Protein AF-A0A3R7A9D8-F1 (afdb_monomer_lite)

Radius of gyration: 16.67 Å; chains: 1; bounding box: 40×31×36 Å

Secondary structure (DSSP, 8-state):
----------SS-HHHHHHHHHHHHHHHHHHT-BTTBEEEEEEEEEEE-TTSTT-SB-TTT-PBPPSSEEEEEEEEEE-TTTS-HHHHT-

Sequence (90 aa):
MLIHEFRVPVHMTVEEFQVAQLYMVVDASEKNTKDGEGVEILKNEPYDNTNGQVGDISAISNVKIPRNKGQYTLKHYHVKSHIPSYVSAM

Organism: Aphanomyces astaci (NCBI:txid112090)

Structure (mmCIF, N/CA/C/O backbone):
data_AF-A0A3R7A9D8-F1
#
_entry.id   AF-A0A3R7A9D8-F1
#
loop_
_atom_site.group_PDB
_atom_site.id
_atom_site.type_symbol
_atom_site.label_atom_id
_atom_site.label_alt_id
_atom_site.label_comp_id
_atom_site.label_asym_id
_atom_site.label_entity_id
_atom_site.label_seq_id
_atom_site.pdbx_PDB_ins_code
_atom_site.Cartn_x
_atom_site.Cartn_y
_atom_site.Cartn_z
_atom_site.occupancy
_atom_site.B_iso_or_equiv
_atom_site.auth_seq_id
_atom_site.auth_comp_id
_atom_site.auth_asym_id
_atom_site.auth_atom_id
_atom_site.pdbx_PDB_model_num
ATOM 1 N N . MET A 1 1 ? -9.199 -20.605 -1.155 1.00 79.19 1 MET A N 1
ATOM 2 C CA . MET A 1 1 ? -8.668 -19.324 -1.664 1.00 79.19 1 MET A CA 1
ATOM 3 C C . MET A 1 1 ? -9.624 -18.823 -2.729 1.00 79.19 1 MET A C 1
ATOM 5 O O . MET A 1 1 ? -9.840 -19.544 -3.693 1.00 79.19 1 MET A O 1
ATOM 9 N N . LEU A 1 2 ? -10.247 -17.664 -2.516 1.00 91.00 2 LEU A N 1
ATOM 10 C CA . LEU A 1 2 ? -11.120 -17.017 -3.499 1.00 91.00 2 LEU A CA 1
ATOM 11 C C . LEU A 1 2 ? -10.318 -15.910 -4.186 1.00 91.00 2 LEU A C 1
ATOM 13 O O . LEU A 1 2 ? -9.655 -15.135 -3.500 1.00 91.00 2 LEU A O 1
ATOM 17 N N . ILE A 1 3 ? -10.344 -15.866 -5.518 1.00 92.31 3 ILE A N 1
ATOM 18 C CA . ILE A 1 3 ? -9.644 -14.851 -6.313 1.00 92.31 3 ILE A CA 1
ATOM 19 C C . ILE A 1 3 ? -10.694 -14.051 -7.073 1.00 92.31 3 ILE A C 1
ATOM 21 O O . ILE A 1 3 ? -11.497 -14.622 -7.809 1.00 92.31 3 ILE A O 1
ATOM 25 N N . HIS A 1 4 ? -10.659 -12.733 -6.903 1.00 94.81 4 HIS A N 1
ATOM 26 C CA . HIS A 1 4 ? -11.491 -11.789 -7.638 1.00 94.81 4 HIS A CA 1
ATOM 27 C C . HIS A 1 4 ? -10.591 -10.767 -8.333 1.00 94.81 4 HIS A C 1
ATOM 29 O O . HIS A 1 4 ? -9.656 -10.251 -7.723 1.00 94.81 4 HIS A O 1
ATOM 35 N N . GLU A 1 5 ? -10.878 -10.477 -9.600 1.00 96.62 5 GLU A N 1
ATOM 36 C CA . GLU A 1 5 ? -10.210 -9.421 -10.361 1.00 96.62 5 GLU A CA 1
ATOM 37 C C . GLU A 1 5 ? -11.142 -8.211 -10.461 1.00 96.62 5 GLU A C 1
ATOM 39 O O . GLU A 1 5 ? -12.229 -8.298 -11.033 1.00 96.62 5 GLU A O 1
ATOM 44 N N . PHE A 1 6 ? -10.711 -7.076 -9.914 1.00 96.75 6 PHE A N 1
ATOM 45 C CA . PHE A 1 6 ? -11.422 -5.807 -10.030 1.00 96.75 6 PHE A CA 1
ATOM 46 C C . PHE A 1 6 ? -10.746 -4.955 -11.103 1.00 96.75 6 PHE A C 1
ATOM 48 O O . PHE A 1 6 ? -9.607 -4.522 -10.935 1.00 96.75 6 PHE A O 1
ATOM 55 N N . ARG A 1 7 ? -11.450 -4.701 -12.209 1.00 96.94 7 ARG A N 1
ATOM 56 C CA . ARG A 1 7 ? -11.001 -3.770 -13.252 1.00 96.94 7 ARG A CA 1
ATOM 57 C C . ARG A 1 7 ? -11.621 -2.405 -12.991 1.00 96.94 7 ARG A C 1
ATOM 59 O O . ARG A 1 7 ? -12.842 -2.283 -13.016 1.00 96.94 7 ARG A O 1
ATOM 66 N N . VAL A 1 8 ? -10.786 -1.396 -12.753 1.00 95.25 8 VAL A N 1
ATOM 67 C CA . VAL A 1 8 ? -11.215 -0.026 -12.430 1.00 95.25 8 VAL A CA 1
ATOM 68 C C . VAL A 1 8 ? -10.711 0.925 -13.521 1.00 95.25 8 VAL A C 1
ATOM 70 O O . VAL A 1 8 ? -9.565 1.366 -13.454 1.00 95.25 8 VAL A O 1
ATOM 73 N N . PRO A 1 9 ? -11.515 1.217 -14.561 1.00 95.12 9 PRO A N 1
ATOM 74 C CA . PRO A 1 9 ? -11.151 2.200 -15.575 1.00 95.12 9 PRO A CA 1
ATOM 75 C C . PRO A 1 9 ? -11.084 3.598 -14.957 1.00 95.12 9 PRO A C 1
ATOM 77 O O . PRO A 1 9 ? -12.020 4.029 -14.284 1.00 95.12 9 PRO A O 1
ATOM 80 N N . VAL A 1 10 ? -9.992 4.314 -15.211 1.00 95.19 10 VAL A N 1
ATOM 81 C CA . VAL A 1 10 ? -9.780 5.692 -14.752 1.00 95.19 10 VAL A CA 1
ATOM 82 C C . VAL A 1 10 ? -9.451 6.590 -15.941 1.00 95.19 10 VAL A C 1
ATOM 84 O O . VAL A 1 10 ? -8.869 6.142 -16.926 1.00 95.19 10 VAL A O 1
ATOM 87 N N . HIS A 1 11 ? -9.850 7.857 -15.867 1.00 96.12 11 HIS A N 1
ATOM 88 C CA . HIS A 1 11 ? -9.663 8.855 -16.925 1.00 96.12 11 HIS A CA 1
ATOM 89 C C . HIS A 1 11 ? -8.354 9.640 -16.730 1.00 96.12 11 HIS A C 1
ATOM 91 O O . HIS A 1 11 ? -8.363 10.865 -16.672 1.00 96.12 11 HIS A O 1
ATOM 97 N N . MET A 1 12 ? -7.238 8.927 -16.578 1.00 96.00 12 MET A N 1
ATOM 98 C CA . MET A 1 12 ? -5.895 9.499 -16.413 1.00 96.00 12 MET A CA 1
ATOM 99 C C . MET A 1 12 ? -4.837 8.549 -16.977 1.00 96.00 12 MET A C 1
ATOM 101 O O . MET A 1 12 ? -5.110 7.355 -17.153 1.00 96.00 12 MET A O 1
ATOM 105 N N . THR A 1 13 ? -3.643 9.062 -17.271 1.00 97.62 13 THR A N 1
ATOM 106 C CA . THR A 1 13 ? -2.523 8.223 -17.722 1.00 97.62 13 THR A CA 1
ATOM 107 C C . THR A 1 13 ? -1.955 7.380 -16.577 1.00 97.62 13 THR A C 1
ATOM 109 O O . THR A 1 13 ? -2.266 7.583 -15.401 1.00 97.62 13 THR A O 1
ATOM 112 N N . VAL A 1 14 ? -1.104 6.407 -16.913 1.00 95.44 14 VAL A N 1
ATOM 113 C CA . VAL A 1 14 ? -0.451 5.546 -15.913 1.00 95.44 14 VAL A CA 1
ATOM 114 C C . VAL A 1 14 ? 0.476 6.369 -15.013 1.00 95.44 14 VAL A C 1
ATOM 116 O O . VAL A 1 14 ? 0.515 6.157 -13.801 1.00 95.44 14 VAL A O 1
ATOM 119 N N . GLU A 1 15 ? 1.179 7.337 -15.592 1.00 95.94 15 GLU A N 1
ATOM 120 C CA . GLU A 1 15 ? 2.110 8.222 -14.893 1.00 95.94 15 GLU A CA 1
ATOM 121 C C . GLU A 1 15 ? 1.372 9.163 -13.932 1.00 95.94 15 GLU A C 1
ATOM 123 O O . GLU A 1 15 ? 1.795 9.344 -12.789 1.00 95.94 15 GLU A O 1
ATOM 128 N N . GLU A 1 16 ? 0.234 9.718 -14.361 1.00 96.94 16 GLU A N 1
ATOM 129 C CA . GLU A 1 16 ? -0.634 10.531 -13.504 1.00 96.94 16 GLU A CA 1
ATOM 130 C C . GLU A 1 16 ? -1.195 9.700 -12.348 1.00 96.94 16 GLU A C 1
ATOM 132 O O . GLU A 1 16 ? -1.157 10.134 -11.192 1.00 96.94 16 GLU A O 1
ATOM 137 N N . PHE A 1 17 ? -1.651 8.477 -12.636 1.00 96.00 17 PHE A N 1
ATOM 138 C CA . PHE A 1 17 ? -2.180 7.579 -11.615 1.00 96.00 17 PHE A CA 1
ATOM 139 C C . PHE A 1 17 ? -1.124 7.208 -10.569 1.00 96.00 17 PHE A C 1
ATOM 141 O O . PHE A 1 17 ? -1.448 7.149 -9.385 1.00 96.00 17 PHE A O 1
ATOM 148 N N . GLN A 1 18 ? 0.138 7.013 -10.966 1.00 92.81 18 GLN A N 1
ATOM 149 C CA . GLN A 1 18 ? 1.224 6.705 -10.031 1.00 92.81 18 GLN A CA 1
ATOM 150 C C . GLN A 1 18 ? 1.374 7.782 -8.944 1.00 92.81 18 GLN A C 1
ATOM 152 O O . GLN A 1 18 ? 1.569 7.456 -7.772 1.00 92.81 18 GLN A O 1
ATOM 157 N N . VAL A 1 19 ? 1.250 9.060 -9.310 1.00 94.12 19 VAL A N 1
ATOM 158 C CA . VAL A 1 19 ? 1.315 10.178 -8.355 1.00 94.12 19 VAL A CA 1
ATOM 159 C C . VAL A 1 19 ? -0.004 10.320 -7.594 1.00 94.12 19 VAL A C 1
ATOM 161 O O . VAL A 1 19 ? -0.005 10.428 -6.364 1.00 94.12 19 VAL A O 1
ATOM 164 N N . ALA A 1 20 ? -1.133 10.276 -8.306 1.00 94.75 20 ALA A N 1
ATOM 165 C CA . ALA A 1 20 ? -2.459 10.454 -7.723 1.00 94.75 20 ALA A CA 1
ATOM 166 C C . ALA A 1 20 ? -2.772 9.384 -6.669 1.00 94.75 20 ALA A C 1
ATOM 168 O O . ALA A 1 20 ? -3.311 9.699 -5.611 1.00 94.75 20 ALA A O 1
ATOM 169 N N . GLN A 1 21 ? -2.401 8.127 -6.916 1.00 94.38 21 GLN A N 1
ATOM 170 C CA . GLN A 1 21 ? -2.627 7.021 -5.989 1.00 94.38 21 GLN A CA 1
ATOM 171 C C . GLN A 1 21 ? -1.922 7.250 -4.649 1.00 94.38 21 GLN A C 1
ATOM 173 O O . GLN A 1 21 ? -2.526 7.038 -3.599 1.00 94.38 21 GLN A O 1
ATOM 178 N N . LEU A 1 22 ? -0.671 7.715 -4.667 1.00 91.06 22 LEU A N 1
ATOM 179 C CA . LEU A 1 22 ? 0.077 8.002 -3.442 1.00 91.06 22 LEU A CA 1
ATOM 180 C C . LEU A 1 22 ? -0.581 9.130 -2.642 1.00 91.06 22 LEU A C 1
ATOM 182 O O . LEU A 1 22 ? -0.753 8.991 -1.431 1.00 91.06 22 LEU A O 1
ATOM 186 N N . TYR A 1 23 ? -1.015 10.196 -3.320 1.00 93.62 23 TYR A N 1
ATOM 187 C CA . TYR A 1 23 ? -1.756 11.288 -2.688 1.00 93.62 23 TYR A CA 1
ATOM 188 C C . TYR A 1 23 ? -3.074 10.801 -2.071 1.00 93.62 23 TYR A C 1
ATOM 190 O O . TYR A 1 23 ? -3.325 11.038 -0.891 1.00 93.62 23 TYR A O 1
ATOM 198 N N . MET A 1 24 ? -3.880 10.055 -2.835 1.00 93.62 24 MET A N 1
ATOM 199 C CA . MET A 1 24 ? -5.159 9.511 -2.367 1.00 93.62 24 MET A CA 1
ATOM 200 C C . MET A 1 24 ? -4.985 8.597 -1.153 1.00 93.62 24 MET A C 1
ATOM 202 O O . MET A 1 24 ? -5.810 8.625 -0.246 1.00 93.62 24 MET A O 1
ATOM 206 N N . VAL A 1 25 ? -3.914 7.796 -1.106 1.00 90.94 25 VAL A N 1
ATOM 207 C CA . VAL A 1 25 ? -3.628 6.929 0.045 1.00 90.94 25 VAL A CA 1
ATOM 208 C C . VAL A 1 25 ? -3.330 7.751 1.296 1.00 90.94 25 VAL A C 1
ATOM 210 O O . VAL A 1 25 ? -3.806 7.382 2.369 1.00 90.94 25 VAL A O 1
ATOM 213 N N . VAL A 1 26 ? -2.565 8.838 1.183 1.00 89.12 26 VAL A N 1
ATOM 214 C CA . VAL A 1 26 ? -2.264 9.724 2.320 1.00 89.12 26 VAL A CA 1
ATOM 215 C C . VAL A 1 26 ? -3.531 10.438 2.785 1.00 89.12 26 VAL A C 1
ATOM 217 O O . VAL A 1 26 ? -3.911 10.282 3.942 1.00 89.12 26 VAL A O 1
ATOM 220 N N . ASP A 1 27 ? -4.244 11.099 1.872 1.00 92.69 27 ASP A N 1
ATOM 221 C CA . ASP A 1 27 ? -5.485 11.827 2.167 1.00 92.69 27 A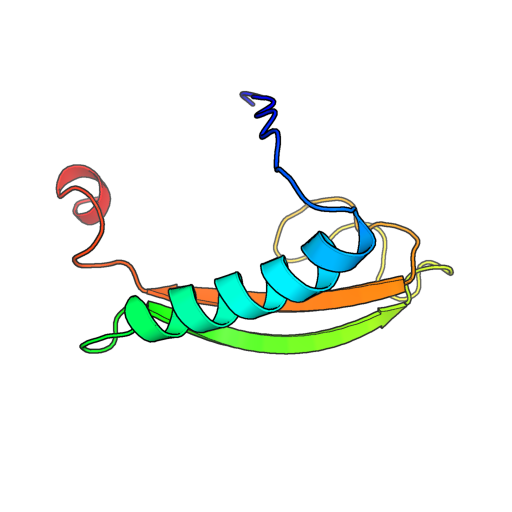SP A CA 1
ATOM 222 C C . ASP A 1 27 ? -6.559 10.916 2.792 1.00 92.69 27 ASP A C 1
ATOM 224 O O . ASP A 1 27 ? -7.178 11.260 3.802 1.00 92.69 27 ASP A O 1
ATOM 228 N N . ALA A 1 28 ? -6.741 9.704 2.258 1.00 89.75 28 ALA A N 1
ATOM 229 C CA . ALA A 1 28 ? -7.664 8.730 2.832 1.00 89.75 28 ALA A CA 1
ATOM 230 C C . ALA A 1 28 ? -7.196 8.224 4.205 1.00 89.75 28 ALA A C 1
ATOM 232 O O . ALA A 1 28 ? -8.030 8.004 5.083 1.00 89.75 28 ALA A O 1
ATOM 233 N N . SER A 1 29 ? -5.890 8.033 4.413 1.00 86.25 29 SER A N 1
ATOM 234 C CA . SER A 1 29 ? -5.361 7.591 5.712 1.00 86.25 29 SER A CA 1
ATOM 235 C C . SER A 1 29 ? -5.580 8.660 6.784 1.00 86.25 29 SER A C 1
ATOM 237 O O . SER A 1 29 ? -6.037 8.334 7.876 1.00 86.25 29 SER A O 1
ATOM 239 N N . GLU A 1 30 ? -5.336 9.932 6.463 1.00 87.25 30 GLU A N 1
ATOM 240 C CA . GLU A 1 30 ? -5.556 11.063 7.372 1.00 87.25 30 GLU A CA 1
ATOM 241 C C . GLU A 1 30 ? -7.038 11.233 7.723 1.00 87.25 30 GLU A C 1
ATOM 243 O O . GLU A 1 30 ? -7.392 11.341 8.896 1.00 87.25 30 GLU A O 1
ATOM 248 N N . LYS A 1 31 ? -7.933 11.178 6.728 1.00 86.62 31 LYS A N 1
ATOM 249 C CA . LYS A 1 31 ? -9.383 11.332 6.949 1.00 86.62 31 LYS A CA 1
ATOM 250 C C . LYS A 1 31 ? -9.988 10.236 7.824 1.00 86.62 31 LYS A C 1
ATOM 252 O O . LYS A 1 31 ? -10.946 10.509 8.551 1.00 86.62 31 LYS A O 1
ATOM 257 N N . ASN A 1 32 ? -9.444 9.023 7.736 1.00 82.69 32 ASN A N 1
ATOM 258 C CA . ASN A 1 32 ? -9.915 7.856 8.479 1.00 82.69 32 ASN A CA 1
ATOM 259 C C . ASN A 1 32 ? -9.165 7.628 9.800 1.00 82.69 32 ASN A C 1
ATOM 261 O O . ASN A 1 32 ? -9.475 6.667 10.495 1.00 82.69 32 ASN A O 1
ATOM 265 N N . THR A 1 33 ? -8.195 8.477 10.155 1.00 83.69 33 THR A N 1
ATOM 266 C CA . THR A 1 33 ? -7.486 8.367 11.435 1.00 83.69 33 THR A CA 1
ATOM 267 C C . THR A 1 33 ? -8.091 9.333 12.448 1.00 83.69 33 THR A C 1
ATOM 269 O O . THR A 1 33 ? -7.859 10.540 12.382 1.00 83.69 33 THR A O 1
ATOM 272 N N . LYS A 1 34 ? -8.906 8.811 13.371 1.00 79.88 34 LYS A N 1
ATOM 273 C CA . LYS A 1 34 ? -9.571 9.566 14.447 1.00 79.88 34 LYS A CA 1
ATOM 274 C C . LYS A 1 34 ? -9.690 8.706 15.703 1.00 79.88 34 LYS A C 1
ATOM 276 O O . LYS A 1 34 ? -9.807 7.492 15.613 1.00 79.88 34 LYS A O 1
ATOM 281 N N . ASP A 1 35 ? -9.650 9.343 16.873 1.00 78.94 35 ASP A N 1
ATOM 282 C CA . ASP A 1 35 ? -9.925 8.709 18.174 1.00 78.94 35 ASP A CA 1
ATOM 283 C C . ASP A 1 35 ? -9.080 7.454 18.494 1.00 78.94 35 ASP A C 1
ATOM 285 O O . ASP A 1 35 ? -9.513 6.555 19.211 1.00 78.94 35 ASP A O 1
ATOM 289 N N . GLY A 1 36 ? -7.843 7.396 17.983 1.00 79.25 36 GLY A N 1
ATOM 290 C CA . GLY A 1 36 ? -6.932 6.256 18.168 1.00 79.25 36 GLY A CA 1
ATOM 291 C C . GLY A 1 36 ? -7.185 5.077 17.219 1.00 79.25 36 GLY A C 1
ATOM 292 O O . GLY A 1 36 ? -6.473 4.077 17.289 1.00 79.25 36 GLY A O 1
ATOM 293 N N . GLU A 1 37 ? -8.156 5.200 16.316 1.00 84.31 37 GLU A N 1
ATOM 294 C CA . GLU A 1 37 ? -8.410 4.287 15.202 1.00 84.31 3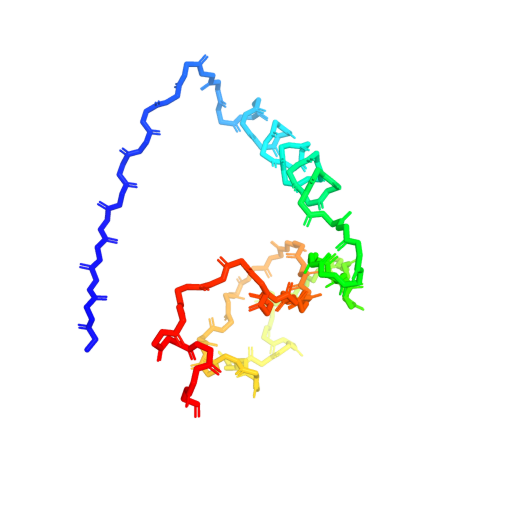7 GLU A CA 1
ATOM 295 C C . GLU A 1 37 ? -7.878 4.893 13.892 1.00 84.31 37 GLU A C 1
ATOM 297 O O . GLU A 1 37 ? -7.721 6.111 13.783 1.00 84.31 37 GLU A O 1
ATOM 302 N N . GLY A 1 38 ? -7.551 4.055 12.903 1.00 87.31 38 GLY A N 1
ATOM 303 C CA . GLY A 1 38 ? -6.989 4.496 11.624 1.00 87.31 38 GLY A CA 1
ATOM 304 C C . GLY A 1 38 ? -5.757 3.721 11.167 1.00 87.31 38 GLY A C 1
ATOM 305 O O . GLY A 1 38 ? -5.612 2.527 11.436 1.00 87.31 38 GLY A O 1
ATOM 306 N N . VAL A 1 39 ? -4.878 4.399 10.424 1.00 90.56 39 VAL A N 1
ATOM 307 C CA . VAL A 1 39 ? -3.720 3.780 9.763 1.00 90.56 39 VAL A CA 1
ATOM 308 C C . VAL A 1 39 ? -2.421 4.242 10.412 1.00 90.56 39 VAL A C 1
ATOM 310 O O . VAL A 1 39 ? -2.055 5.410 10.336 1.00 90.56 39 VAL A O 1
ATOM 313 N N . GLU A 1 40 ? -1.675 3.304 10.981 1.00 89.94 40 GLU A N 1
ATOM 314 C CA . GLU A 1 40 ? -0.337 3.530 11.524 1.00 89.94 40 GLU A CA 1
ATOM 315 C C . GLU A 1 40 ? 0.720 3.022 10.534 1.00 89.94 40 GLU A C 1
ATOM 317 O O . GLU A 1 40 ? 0.674 1.868 10.105 1.00 89.94 40 GLU A O 1
ATOM 322 N N . ILE A 1 41 ? 1.684 3.869 10.161 1.00 90.31 41 ILE A N 1
ATOM 323 C CA . ILE A 1 41 ? 2.778 3.509 9.247 1.00 90.31 41 ILE A CA 1
ATOM 324 C C . ILE A 1 41 ? 4.015 3.139 10.072 1.00 90.31 41 ILE A C 1
ATOM 326 O O . ILE A 1 41 ? 4.650 4.007 10.661 1.00 90.31 41 ILE A O 1
ATOM 330 N N . LEU A 1 42 ? 4.386 1.857 10.072 1.00 91.81 42 LEU A N 1
ATOM 331 C CA . LEU A 1 42 ? 5.547 1.339 10.807 1.00 91.81 42 LEU A CA 1
ATOM 332 C C . LEU A 1 42 ? 6.842 1.406 9.994 1.00 91.81 42 LEU A C 1
ATOM 334 O O . LEU A 1 42 ? 7.916 1.639 10.542 1.00 91.81 42 LEU A O 1
ATOM 338 N N . LYS A 1 43 ? 6.752 1.158 8.683 1.00 92.19 43 LYS A N 1
ATOM 339 C CA . LYS A 1 43 ? 7.883 1.238 7.748 1.00 92.19 43 LYS A CA 1
ATOM 340 C C . LYS A 1 43 ? 7.433 1.882 6.449 1.00 92.19 43 LYS A C 1
ATOM 342 O O . LYS A 1 43 ? 6.330 1.604 5.979 1.00 92.19 43 LYS A O 1
ATOM 347 N N . ASN A 1 44 ? 8.296 2.712 5.875 1.00 92.94 44 ASN A N 1
ATOM 348 C CA . ASN A 1 44 ? 8.131 3.297 4.550 1.00 92.94 44 ASN A CA 1
ATOM 349 C C . ASN A 1 44 ? 9.517 3.550 3.949 1.00 92.94 44 ASN A C 1
ATOM 351 O O . ASN A 1 44 ? 10.076 4.635 4.097 1.00 92.94 44 ASN A O 1
ATOM 355 N N . GLU A 1 45 ? 10.093 2.528 3.327 1.00 93.94 45 GLU A N 1
ATOM 356 C CA . GLU A 1 45 ? 11.480 2.548 2.862 1.00 93.94 45 GLU A CA 1
ATOM 357 C C . GLU A 1 45 ? 11.603 1.999 1.437 1.00 93.94 45 GLU A C 1
ATOM 359 O O . GLU A 1 45 ? 10.838 1.110 1.046 1.00 93.94 45 GLU A O 1
ATOM 364 N N . PRO A 1 46 ? 12.542 2.519 0.631 1.00 94.06 46 PRO A N 1
ATOM 365 C CA . PRO A 1 46 ? 12.858 1.904 -0.647 1.00 94.06 46 PRO A CA 1
ATOM 366 C C . PRO A 1 46 ? 13.438 0.503 -0.417 1.00 94.06 46 PRO A C 1
ATOM 368 O O . PRO A 1 46 ? 14.196 0.281 0.527 1.00 94.06 46 PRO A O 1
ATOM 371 N N . TYR A 1 47 ? 13.122 -0.439 -1.303 1.00 92.88 47 TYR A N 1
ATOM 372 C CA . TYR A 1 47 ? 13.700 -1.781 -1.292 1.00 92.88 47 TYR A CA 1
ATOM 373 C C . TYR A 1 47 ? 14.234 -2.177 -2.668 1.00 92.88 47 TYR A C 1
ATOM 375 O O . TYR A 1 47 ? 13.790 -1.695 -3.714 1.00 92.88 47 TYR A O 1
ATOM 383 N N . ASP A 1 48 ? 15.179 -3.110 -2.653 1.00 94.44 48 ASP A N 1
ATOM 384 C CA . ASP A 1 48 ? 15.727 -3.764 -3.832 1.00 94.44 48 ASP A CA 1
ATOM 385 C C . ASP A 1 48 ? 15.836 -5.262 -3.537 1.00 94.44 48 ASP A C 1
ATOM 387 O O . ASP A 1 48 ? 16.548 -5.668 -2.619 1.00 94.44 48 ASP A O 1
ATOM 391 N N . ASN A 1 49 ? 15.112 -6.077 -4.298 1.00 94.19 49 ASN A N 1
ATOM 392 C CA . ASN A 1 49 ? 15.184 -7.534 -4.255 1.00 94.19 49 ASN A CA 1
ATOM 393 C C . ASN A 1 49 ? 15.621 -8.142 -5.594 1.00 94.19 49 ASN A C 1
ATOM 395 O O . ASN A 1 49 ? 15.382 -9.323 -5.854 1.00 94.19 49 ASN A O 1
ATOM 399 N N . THR A 1 50 ? 16.257 -7.362 -6.468 1.00 93.56 50 THR A N 1
ATOM 400 C CA . THR A 1 50 ? 16.657 -7.837 -7.804 1.00 93.56 50 THR A CA 1
ATOM 401 C C . THR A 1 50 ? 17.562 -9.073 -7.697 1.00 93.56 50 THR A C 1
ATOM 403 O O . THR A 1 50 ? 17.395 -10.040 -8.436 1.00 93.56 50 THR A O 1
ATOM 406 N N . ASN A 1 51 ? 18.435 -9.097 -6.683 1.00 92.94 51 ASN A N 1
ATOM 407 C CA . ASN A 1 51 ? 19.368 -10.196 -6.415 1.00 92.94 51 ASN A CA 1
ATOM 408 C C . ASN A 1 51 ? 18.878 -11.204 -5.354 1.00 92.94 51 ASN A C 1
ATOM 410 O O . ASN A 1 51 ? 19.608 -12.133 -5.022 1.00 92.94 51 ASN A O 1
ATOM 414 N N . GLY A 1 52 ? 17.659 -11.066 -4.815 1.00 89.50 52 GLY A N 1
ATOM 415 C CA . GLY A 1 52 ? 17.142 -11.974 -3.774 1.00 89.50 52 GLY A CA 1
ATOM 416 C C . GLY A 1 52 ? 17.594 -11.674 -2.349 1.00 89.50 52 GLY A C 1
ATOM 417 O O . GLY A 1 52 ? 17.405 -12.498 -1.462 1.00 89.50 52 GLY A O 1
ATOM 418 N N . GLN A 1 53 ? 18.208 -10.516 -2.121 1.00 89.12 53 GLN A N 1
ATOM 419 C CA . GLN A 1 53 ? 18.816 -10.145 -0.841 1.00 89.12 53 GLN A CA 1
ATOM 420 C C . GLN A 1 53 ? 17.822 -9.949 0.315 1.00 89.12 53 GLN A C 1
ATOM 422 O O . GLN A 1 53 ? 18.241 -9.968 1.468 1.00 89.12 53 GLN A O 1
ATOM 427 N N . VAL A 1 54 ? 16.519 -9.809 0.033 1.00 86.50 54 VAL A N 1
ATOM 428 C CA . VAL A 1 54 ? 15.463 -9.790 1.069 1.00 86.50 54 VAL A CA 1
ATOM 429 C C . VAL A 1 54 ? 14.716 -11.127 1.187 1.00 86.50 54 VAL A C 1
ATOM 431 O O . VAL A 1 54 ? 13.739 -11.224 1.926 1.00 86.50 54 VAL A O 1
ATOM 434 N N . GLY A 1 55 ? 15.189 -12.169 0.495 1.00 88.94 55 GLY A N 1
ATOM 435 C CA . GLY A 1 55 ? 14.611 -13.512 0.504 1.00 88.94 55 GLY A CA 1
ATOM 436 C C . GLY A 1 55 ? 13.495 -13.729 -0.523 1.00 88.94 55 GLY A C 1
ATOM 437 O O . GLY A 1 55 ? 13.158 -12.854 -1.326 1.00 88.94 55 GLY A O 1
ATOM 438 N N . ASP A 1 56 ? 12.933 -14.942 -0.502 1.00 90.50 56 ASP A N 1
ATOM 439 C CA . ASP A 1 56 ? 11.894 -15.379 -1.443 1.00 90.50 56 ASP A CA 1
ATOM 440 C C . ASP A 1 56 ? 10.473 -15.293 -0.883 1.00 90.50 56 ASP A C 1
ATOM 442 O O . ASP A 1 56 ? 9.533 -15.141 -1.659 1.00 90.50 56 ASP A O 1
ATOM 446 N N . ILE A 1 57 ? 10.298 -15.379 0.438 1.00 91.56 57 ILE A N 1
ATOM 447 C CA . ILE A 1 57 ? 8.991 -15.403 1.107 1.00 91.56 57 ILE A CA 1
ATOM 448 C C . ILE A 1 57 ? 8.995 -14.373 2.235 1.00 91.56 57 ILE A C 1
ATOM 450 O O . ILE A 1 57 ? 9.916 -14.338 3.050 1.00 91.56 57 ILE A O 1
ATOM 454 N N . SER A 1 58 ? 7.956 -13.541 2.293 1.00 86.94 58 SER A N 1
ATOM 455 C CA . SER A 1 58 ? 7.758 -12.607 3.400 1.00 86.94 58 SER A CA 1
ATOM 456 C C . SER A 1 58 ? 7.453 -13.367 4.687 1.00 86.94 58 SER A C 1
ATOM 458 O O . SER A 1 58 ? 6.473 -14.107 4.746 1.00 86.94 58 SER A O 1
ATOM 460 N N . ALA A 1 59 ? 8.235 -13.115 5.738 1.00 86.38 59 ALA A N 1
ATOM 461 C CA . ALA A 1 59 ? 8.005 -13.687 7.065 1.00 86.38 59 ALA A CA 1
ATOM 462 C C . ALA A 1 59 ? 6.664 -13.256 7.695 1.00 86.38 59 ALA A C 1
ATOM 464 O O . ALA A 1 59 ? 6.203 -13.891 8.637 1.00 86.38 59 ALA A O 1
ATOM 465 N N . ILE A 1 60 ? 6.051 -12.177 7.192 1.00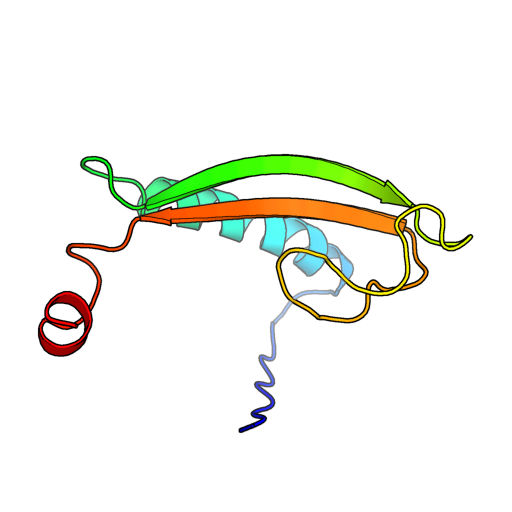 86.12 60 ILE A N 1
ATOM 466 C CA . ILE A 1 60 ? 4.796 -11.624 7.719 1.00 86.12 60 ILE A CA 1
ATOM 467 C C . ILE A 1 60 ? 3.598 -12.171 6.940 1.00 86.12 60 ILE A C 1
ATOM 469 O O . ILE A 1 60 ? 2.646 -12.665 7.534 1.00 86.12 60 ILE A O 1
ATOM 473 N N . SER A 1 61 ? 3.624 -12.075 5.607 1.00 84.62 61 SER A N 1
ATOM 474 C CA . SER A 1 61 ? 2.463 -12.421 4.774 1.00 84.62 61 SER A CA 1
ATOM 475 C C . SER A 1 61 ? 2.493 -13.843 4.215 1.00 84.62 61 SER A C 1
ATOM 477 O O . SER A 1 61 ? 1.493 -14.279 3.653 1.00 84.62 61 SER A O 1
ATOM 479 N N . ASN A 1 62 ? 3.618 -14.565 4.321 1.00 88.12 62 ASN A N 1
ATOM 480 C CA . ASN A 1 62 ? 3.856 -15.839 3.626 1.00 88.12 62 ASN A CA 1
ATOM 481 C C . ASN A 1 62 ? 3.659 -15.762 2.097 1.00 88.12 62 ASN A C 1
ATOM 483 O O . ASN A 1 62 ? 3.451 -16.774 1.428 1.00 88.12 62 ASN A O 1
ATOM 487 N N . VAL A 1 63 ? 3.751 -14.558 1.521 1.00 87.50 63 VAL A N 1
ATOM 488 C CA . VAL A 1 63 ? 3.666 -14.332 0.073 1.00 87.50 63 VAL A CA 1
ATOM 489 C C . VAL A 1 63 ? 5.067 -14.180 -0.510 1.00 87.50 63 VAL A C 1
ATOM 491 O O . VAL A 1 63 ? 5.971 -13.641 0.135 1.00 87.50 63 VAL A O 1
ATOM 494 N N . LYS A 1 64 ? 5.241 -14.651 -1.750 1.00 90.94 64 LYS A N 1
ATOM 495 C CA . LYS A 1 64 ? 6.486 -14.513 -2.505 1.00 90.94 64 LYS A CA 1
ATOM 496 C C . LYS A 1 64 ? 6.870 -13.039 -2.661 1.00 90.94 64 LYS A C 1
ATOM 498 O O . LYS A 1 64 ? 6.062 -12.241 -3.136 1.00 90.94 64 LYS A O 1
ATOM 503 N N . ILE A 1 65 ? 8.108 -12.697 -2.317 1.00 90.00 65 ILE A N 1
ATOM 504 C CA . ILE A 1 65 ? 8.636 -11.344 -2.510 1.00 90.00 65 ILE A CA 1
ATOM 505 C C . ILE A 1 65 ? 9.052 -11.198 -3.982 1.00 90.00 65 ILE A C 1
ATOM 507 O O . ILE A 1 65 ? 9.796 -12.041 -4.497 1.00 90.00 65 ILE A O 1
ATOM 511 N N . PRO A 1 66 ? 8.579 -10.165 -4.698 1.00 91.62 66 PRO A N 1
ATOM 512 C CA . PRO A 1 66 ? 8.959 -9.955 -6.089 1.00 91.62 66 PRO A CA 1
ATOM 513 C C . PRO A 1 66 ? 10.463 -9.670 -6.216 1.00 91.62 66 PRO A C 1
ATOM 515 O O . PRO A 1 66 ? 11.078 -9.088 -5.325 1.00 91.62 66 PRO A O 1
ATOM 518 N N . ARG A 1 67 ? 11.073 -10.100 -7.329 1.00 93.56 67 ARG A N 1
ATOM 519 C CA . ARG A 1 67 ? 12.497 -9.879 -7.646 1.00 93.5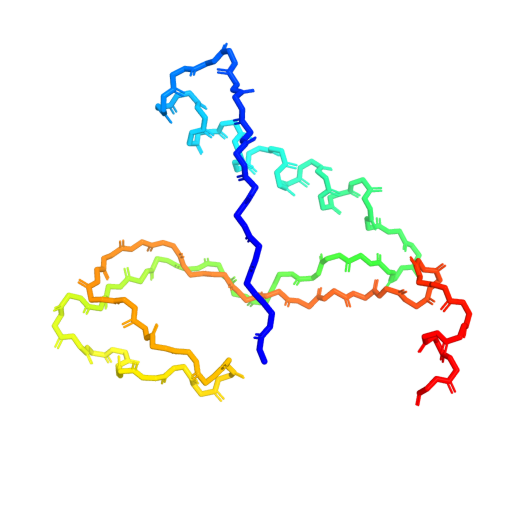6 67 ARG A CA 1
ATOM 520 C C . ARG A 1 67 ? 12.682 -8.559 -8.401 1.00 93.56 67 ARG A C 1
ATOM 522 O O . ARG A 1 67 ? 13.015 -8.548 -9.582 1.00 93.56 67 ARG A O 1
ATOM 529 N N . ASN A 1 68 ? 12.380 -7.446 -7.743 1.00 94.00 68 ASN A N 1
ATOM 530 C CA . ASN A 1 68 ? 12.426 -6.101 -8.322 1.00 94.00 68 ASN A CA 1
ATOM 531 C C . ASN A 1 68 ? 12.807 -5.046 -7.269 1.00 94.00 68 ASN A C 1
ATOM 533 O O . ASN A 1 68 ? 13.104 -5.372 -6.120 1.00 94.00 68 ASN A O 1
ATOM 537 N N . LYS A 1 69 ? 12.812 -3.777 -7.686 1.00 94.06 69 LYS A N 1
ATOM 538 C CA . LYS A 1 69 ? 12.985 -2.609 -6.815 1.00 94.06 69 LYS A CA 1
ATOM 539 C C . LYS A 1 69 ? 11.660 -1.873 -6.664 1.00 94.06 69 LYS A C 1
ATOM 541 O O . LYS A 1 69 ? 10.843 -1.890 -7.586 1.00 94.06 69 LYS A O 1
ATOM 546 N N . GLY A 1 70 ? 11.468 -1.196 -5.540 1.00 91.94 70 GLY A N 1
ATOM 547 C CA . GLY A 1 70 ? 10.275 -0.389 -5.312 1.00 91.94 70 GLY A CA 1
ATOM 548 C C . GLY A 1 70 ? 10.235 0.224 -3.921 1.00 91.94 70 GLY A C 1
ATOM 549 O O . GLY A 1 70 ? 11.265 0.383 -3.273 1.00 91.94 70 GLY A O 1
ATOM 550 N N . GLN A 1 71 ? 9.028 0.544 -3.461 1.00 91.94 71 GLN A N 1
ATOM 551 C CA . GLN A 1 71 ? 8.773 1.049 -2.115 1.00 91.94 71 GLN A CA 1
ATOM 552 C C . GLN A 1 71 ? 8.134 -0.048 -1.260 1.00 91.94 71 GLN A C 1
ATOM 554 O O . GLN A 1 71 ? 7.176 -0.693 -1.692 1.00 91.94 71 GLN A O 1
ATOM 559 N N . TYR A 1 72 ? 8.647 -0.257 -0.050 1.00 91.44 72 TYR A N 1
ATOM 560 C CA 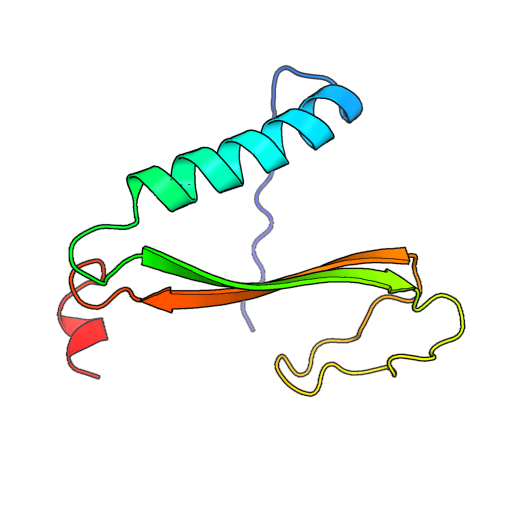. TYR A 1 72 ? 8.075 -1.160 0.940 1.00 91.44 72 TYR A CA 1
ATOM 561 C C . TYR A 1 72 ? 7.376 -0.350 2.029 1.00 91.44 72 TYR A C 1
ATOM 563 O O . TYR A 1 72 ? 7.955 0.573 2.602 1.00 91.44 72 TYR A O 1
ATOM 571 N N . THR A 1 73 ? 6.128 -0.715 2.330 1.00 92.62 73 THR A N 1
ATOM 572 C CA . THR A 1 73 ? 5.394 -0.142 3.459 1.00 92.62 73 THR A CA 1
ATOM 573 C C . THR A 1 73 ? 4.848 -1.237 4.359 1.00 92.62 73 THR A C 1
ATOM 575 O O . THR A 1 73 ? 4.319 -2.238 3.879 1.00 92.62 73 THR A O 1
ATOM 578 N N . LEU A 1 74 ? 4.967 -1.033 5.668 1.00 92.06 74 LEU A N 1
ATOM 579 C CA . LEU A 1 74 ? 4.324 -1.856 6.687 1.00 92.06 74 LEU A CA 1
ATOM 580 C C . LEU A 1 74 ? 3.364 -0.965 7.463 1.00 92.06 74 LEU A C 1
ATOM 582 O O . LEU A 1 74 ? 3.783 0.076 7.972 1.00 92.06 74 LEU A O 1
ATOM 586 N N . LYS A 1 75 ? 2.094 -1.364 7.535 1.00 91.81 75 LYS A N 1
ATOM 587 C CA . LYS A 1 75 ? 1.042 -0.578 8.178 1.00 91.81 75 LYS A CA 1
ATOM 588 C C . LYS A 1 75 ? 0.206 -1.435 9.119 1.00 91.81 75 LYS A C 1
ATOM 590 O O . LYS A 1 75 ? -0.078 -2.589 8.801 1.00 91.81 75 LYS A O 1
ATOM 595 N N . HIS A 1 76 ? -0.215 -0.851 10.232 1.00 91.06 76 HIS A N 1
ATOM 596 C CA . HIS A 1 76 ? -1.243 -1.401 11.108 1.00 91.06 76 HIS A CA 1
ATOM 597 C C . HIS A 1 76 ? -2.548 -0.630 10.910 1.00 91.06 76 HIS A C 1
ATOM 599 O O . HIS A 1 76 ? -2.552 0.598 10.854 1.00 91.06 76 HIS A O 1
ATOM 605 N N . TYR A 1 77 ? -3.650 -1.366 10.780 1.00 91.31 77 TYR A N 1
ATOM 606 C CA . TYR A 1 77 ? -4.992 -0.808 10.648 1.00 91.31 77 TYR A CA 1
ATOM 607 C C . TYR A 1 77 ? -5.755 -1.051 11.950 1.00 91.31 77 TYR A C 1
ATOM 609 O O . TYR A 1 77 ? -6.093 -2.189 12.277 1.00 91.31 77 TYR A O 1
ATOM 617 N N . HIS A 1 78 ? -6.028 0.021 12.682 1.00 90.94 78 HIS A N 1
ATOM 618 C CA . HIS A 1 78 ? -6.802 0.015 13.920 1.00 90.94 78 HIS A CA 1
ATOM 619 C C . HIS A 1 78 ? -8.272 0.274 13.566 1.00 90.94 78 HIS A C 1
ATOM 621 O O . HIS A 1 78 ? -8.618 1.390 13.194 1.00 90.94 78 HIS A O 1
ATOM 627 N N . VAL A 1 79 ? -9.129 -0.755 13.604 1.00 89.62 79 VAL A N 1
ATOM 628 C CA . VAL A 1 79 ? -10.474 -0.723 12.973 1.00 89.62 79 VAL A CA 1
ATOM 629 C C . VAL A 1 79 ? -11.637 -1.042 13.922 1.00 89.62 79 VAL A C 1
ATOM 631 O O . VAL A 1 79 ? -12.697 -1.476 13.480 1.00 89.62 79 VAL A O 1
ATOM 634 N N . LYS A 1 80 ? -11.455 -0.876 15.234 1.00 84.06 80 LYS A N 1
ATOM 635 C CA . LYS A 1 80 ? -12.358 -1.426 16.259 1.00 84.06 80 LYS A CA 1
ATOM 636 C C . LYS A 1 80 ? -13.821 -0.978 16.109 1.00 84.06 80 LYS A C 1
ATOM 638 O O . LYS A 1 80 ? -14.703 -1.838 16.125 1.00 84.06 80 LYS A O 1
ATOM 643 N N . SER A 1 81 ? -14.088 0.317 15.949 1.00 85.31 81 SER A N 1
ATOM 644 C CA . SER A 1 81 ? -15.441 0.862 15.751 1.00 85.31 81 SER A CA 1
ATOM 645 C C . SER A 1 81 ? -15.896 0.867 14.283 1.00 85.31 81 SER A C 1
ATOM 647 O O . SER A 1 81 ? -17.083 1.029 14.002 1.00 85.31 81 SER A O 1
ATOM 649 N N . HIS A 1 82 ? -14.971 0.638 13.347 1.00 84.00 82 HIS A N 1
ATOM 650 C CA . HIS A 1 82 ? -15.201 0.694 11.899 1.00 84.00 82 HIS A CA 1
ATOM 651 C C . HIS A 1 82 ? -15.555 -0.650 11.247 1.00 84.00 82 HIS A C 1
ATOM 653 O O . HIS A 1 82 ? -15.718 -0.719 10.026 1.00 84.00 82 HIS A O 1
ATOM 659 N N . ILE A 1 83 ? -15.697 -1.718 12.033 1.00 89.25 83 ILE A N 1
ATOM 660 C CA . ILE A 1 83 ? -16.078 -3.048 11.545 1.00 89.25 83 ILE A CA 1
ATOM 661 C C . ILE A 1 83 ? -17.466 -3.461 12.048 1.00 89.25 83 ILE A C 1
ATOM 663 O O . ILE A 1 83 ? -17.888 -3.039 13.127 1.00 89.25 83 ILE A O 1
ATOM 667 N N . PRO A 1 84 ? -18.188 -4.320 11.305 1.00 93.00 84 PRO A N 1
ATOM 668 C CA . PRO A 1 84 ? -19.445 -4.879 11.781 1.00 93.00 84 PRO A CA 1
ATOM 669 C C . PRO A 1 84 ? -19.291 -5.578 13.139 1.00 93.00 84 PRO A C 1
ATOM 671 O O . PRO A 1 84 ? -18.295 -6.258 13.393 1.00 93.00 84 PRO A O 1
ATOM 674 N N . SER A 1 85 ? -20.310 -5.467 13.993 1.00 90.19 85 SER A N 1
ATOM 675 C CA . SER A 1 85 ? -20.281 -5.978 15.372 1.00 90.19 85 SER A CA 1
ATOM 676 C C . SER A 1 85 ? -19.973 -7.472 15.472 1.00 90.19 85 SER A C 1
ATOM 678 O O . SER A 1 85 ? -19.265 -7.884 16.385 1.00 90.19 85 SER A O 1
ATOM 680 N N . TYR A 1 86 ? -20.439 -8.281 14.517 1.00 90.56 86 TYR A N 1
ATOM 681 C CA . TYR A 1 86 ? -20.144 -9.715 14.490 1.00 90.56 86 TYR A CA 1
ATOM 682 C C . TYR A 1 86 ? -18.663 -10.018 14.219 1.00 90.56 86 TYR A C 1
ATOM 684 O O . TYR A 1 86 ? -18.196 -11.073 14.625 1.00 90.56 86 TYR A O 1
ATOM 692 N N . VAL A 1 87 ? -17.923 -9.116 13.556 1.00 89.94 87 VAL A N 1
ATOM 693 C CA . VAL A 1 87 ? -16.467 -9.243 13.363 1.00 89.94 87 VAL A CA 1
ATOM 694 C C . VAL A 1 87 ? -15.723 -8.801 14.617 1.00 89.94 87 VAL A C 1
ATOM 696 O O . VAL A 1 87 ? -14.769 -9.450 15.012 1.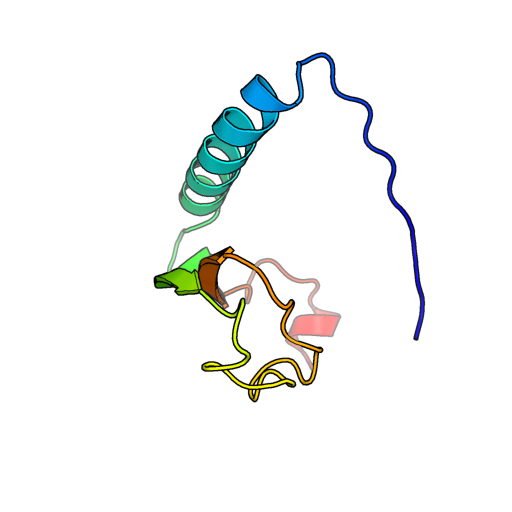00 89.94 87 VAL A O 1
ATOM 699 N N . SER A 1 88 ? -16.186 -7.728 15.261 1.00 84.69 88 SER A N 1
ATOM 700 C CA . SER A 1 88 ? -15.602 -7.209 16.508 1.00 84.69 88 SER A CA 1
ATOM 701 C C . SER A 1 88 ? -15.773 -8.162 17.704 1.00 84.69 88 SER A C 1
ATOM 703 O O . SER A 1 88 ? -15.006 -8.104 18.659 1.00 84.69 88 SER A O 1
ATOM 705 N N . ALA A 1 89 ? -16.790 -9.029 17.663 1.00 82.19 89 ALA A N 1
ATOM 706 C CA . ALA A 1 89 ? -17.090 -10.005 18.710 1.00 82.19 89 ALA A CA 1
ATOM 707 C C . ALA A 1 89 ? -16.324 -11.339 18.585 1.00 82.19 89 ALA A C 1
ATOM 709 O O . ALA A 1 89 ? -16.480 -12.189 19.464 1.00 82.19 89 ALA A O 1
ATOM 710 N N . MET A 1 90 ? -15.566 -11.540 17.498 1.00 74.62 90 MET A N 1
ATOM 711 C CA . MET A 1 90 ? -14.692 -12.704 17.287 1.00 74.62 90 MET A CA 1
ATOM 712 C C . MET A 1 90 ? -13.304 -12.454 17.871 1.00 74.62 90 MET A C 1
ATOM 714 O O . MET A 1 90 ? -12.767 -13.406 18.479 1.00 74.62 90 MET A O 1
#

pLDDT: mean 90.41, std 4.66, range [74.62, 97.62]

Foldseek 3Di:
DDDDDDDDDDPDDPVVCVVVVVVCVVVVQVVQDPPNFGKDWPDKAKDAQLPQPVHQADPPPRDGDDNGIDIDTDMDGRQQPPDPPVVNVD

InterPro domains:
  IPR001666 Phosphatidylinositol transfer protein [PTHR10658] (1-88)
  IPR023393 START-like domain superfamily [G3DSA:3.30.530.20] (1-90)
  IPR055261 Phosphatidylinositol transfer protein, N-terminal [PF02121] (1-89)